Protein AF-A0A8J6AEI8-F1 (afdb_monomer_lite)

Foldseek 3Di:
DDPPPPPDDDPVVVCLVPPLFDADDPDQCVVCVVVVHRGHPDDDDDDDDPVCVVVVVVVRVVRCVPDNVCVVVVVPDDPPDDDDPVVVVVVVVVVVVVVVVVVVVVVVVVVVVVVVVVVVVVVD

pLDDT: mean 78.37, std 15.33, range [25.44, 93.62]

Organism: Galemys pyrenaicus (NCBI:txid202257)

Structure (mmCIF, N/CA/C/O backbone):
data_AF-A0A8J6AEI8-F1
#
_entry.id   AF-A0A8J6AEI8-F1
#
loop_
_atom_site.group_PDB
_atom_site.id
_atom_site.type_symbol
_atom_site.label_atom_id
_atom_site.label_alt_id
_atom_site.label_comp_id
_atom_site.label_asym_id
_atom_site.label_entity_id
_atom_site.label_seq_id
_atom_site.pdbx_PDB_ins_code
_atom_site.Cartn_x
_atom_site.Cartn_y
_atom_site.Cartn_z
_atom_site.occupancy
_atom_site.B_iso_or_equiv
_atom_site.auth_seq_id
_atom_site.auth_comp_id
_atom_site.auth_asym_id
_atom_site.auth_atom_id
_atom_site.pdbx_PDB_model_num
ATOM 1 N N . MET A 1 1 ? 24.994 18.659 16.417 1.00 35.66 1 MET A N 1
ATOM 2 C CA . MET A 1 1 ? 24.574 17.422 15.721 1.00 35.66 1 MET A CA 1
ATOM 3 C C . MET A 1 1 ? 23.056 17.332 15.793 1.00 35.66 1 MET A C 1
ATOM 5 O O . MET A 1 1 ? 22.510 16.745 16.715 1.00 35.66 1 MET A O 1
ATOM 9 N N . THR A 1 2 ? 22.370 18.035 14.897 1.00 27.30 2 THR A N 1
ATOM 10 C CA . THR A 1 2 ? 20.907 18.124 14.865 1.00 27.30 2 THR A CA 1
ATOM 11 C C . THR A 1 2 ? 20.372 17.054 13.921 1.00 27.30 2 THR A C 1
ATOM 13 O O . THR A 1 2 ? 20.502 17.160 12.706 1.00 27.30 2 THR A O 1
ATOM 16 N N . TRP A 1 3 ? 19.786 15.997 14.479 1.00 25.44 3 TRP A N 1
ATOM 17 C CA . TRP A 1 3 ? 19.044 15.011 13.701 1.00 25.44 3 TRP A CA 1
ATOM 18 C C . TRP A 1 3 ? 17.677 15.599 13.348 1.00 25.44 3 TRP A C 1
ATOM 20 O O . TRP A 1 3 ? 16.705 15.450 14.085 1.00 25.44 3 TRP A O 1
ATOM 30 N N . THR A 1 4 ? 17.588 16.299 12.221 1.00 40.91 4 THR A N 1
ATOM 31 C CA . THR A 1 4 ? 16.308 16.541 11.556 1.00 40.91 4 THR A CA 1
ATOM 32 C C . THR A 1 4 ? 15.874 15.241 10.891 1.00 40.91 4 THR A C 1
ATOM 34 O O . THR A 1 4 ? 16.208 14.964 9.744 1.00 40.91 4 THR A O 1
ATOM 37 N N . THR A 1 5 ? 15.135 14.408 11.622 1.00 46.50 5 THR A N 1
ATOM 38 C CA . THR A 1 5 ? 14.452 13.246 11.047 1.00 46.50 5 THR A CA 1
ATOM 39 C C . THR A 1 5 ? 13.367 13.759 10.094 1.00 46.50 5 THR A C 1
ATOM 41 O O . THR A 1 5 ? 12.404 14.375 10.563 1.00 46.50 5 THR A O 1
ATOM 44 N N . PRO A 1 6 ? 13.469 13.557 8.766 1.00 43.62 6 PRO A N 1
ATOM 45 C CA . PRO A 1 6 ? 12.412 13.975 7.863 1.00 43.62 6 PRO A CA 1
ATOM 46 C C . PRO A 1 6 ? 11.154 13.159 8.170 1.00 43.62 6 PRO A C 1
ATOM 48 O O . PRO A 1 6 ? 11.178 11.928 8.222 1.00 43.62 6 PRO A O 1
ATOM 51 N N . ALA A 1 7 ? 10.049 13.868 8.393 1.00 46.16 7 ALA A N 1
ATOM 52 C CA . ALA A 1 7 ? 8.714 13.332 8.618 1.00 46.16 7 ALA A CA 1
ATOM 53 C C . ALA A 1 7 ? 8.349 12.276 7.555 1.00 46.16 7 ALA A C 1
ATOM 55 O O . ALA A 1 7 ? 7.933 12.610 6.445 1.00 46.16 7 ALA A O 1
ATOM 56 N N . GLY A 1 8 ? 8.521 10.988 7.865 1.00 46.19 8 GLY A N 1
ATOM 57 C CA . GLY A 1 8 ? 8.538 9.979 6.802 1.00 46.19 8 GLY A CA 1
ATOM 58 C C . GLY A 1 8 ? 7.987 8.605 7.135 1.00 46.19 8 GLY A C 1
ATOM 59 O O . GLY A 1 8 ? 7.429 7.965 6.245 1.00 46.19 8 GLY A O 1
ATOM 60 N N . ARG A 1 9 ? 8.088 8.144 8.378 1.00 46.94 9 ARG A N 1
ATOM 61 C CA . ARG A 1 9 ? 7.681 6.789 8.748 1.00 46.94 9 ARG A CA 1
ATOM 62 C C . ARG A 1 9 ? 7.355 6.810 10.234 1.00 46.94 9 ARG A C 1
ATOM 64 O O . ARG A 1 9 ? 8.238 7.117 11.027 1.00 46.94 9 ARG A O 1
ATOM 71 N N . LEU A 1 10 ? 6.107 6.523 10.617 1.00 46.53 10 LEU A N 1
ATOM 72 C CA . LEU A 1 10 ? 5.893 6.034 11.979 1.00 46.53 10 LEU A CA 1
ATOM 73 C C . LEU A 1 10 ? 6.864 4.867 12.165 1.00 46.53 10 LEU A C 1
ATOM 75 O O . LEU A 1 10 ? 6.940 4.028 11.261 1.00 46.53 10 LEU A O 1
ATOM 79 N N . PRO A 1 11 ? 7.624 4.804 13.262 1.00 45.50 11 PRO A N 1
ATOM 80 C CA . PRO A 1 11 ? 8.439 3.639 13.531 1.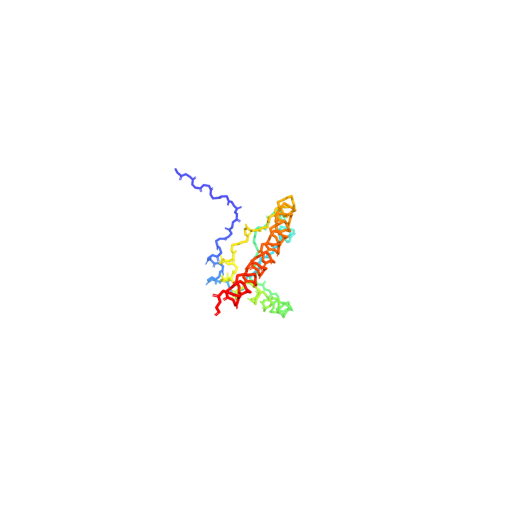00 45.50 11 PRO A CA 1
ATOM 81 C C . PRO A 1 11 ? 7.486 2.443 13.617 1.00 45.50 11 PRO A C 1
ATOM 83 O O . PRO A 1 11 ? 6.715 2.308 14.564 1.00 45.50 11 PRO A O 1
ATOM 86 N N . ALA A 1 12 ? 7.497 1.600 12.580 1.00 52.75 12 ALA A N 1
ATOM 87 C CA . ALA A 1 12 ? 6.630 0.427 12.464 1.00 52.75 12 ALA A CA 1
ATOM 88 C C . ALA A 1 12 ? 6.765 -0.510 13.681 1.00 52.75 12 ALA A C 1
ATOM 90 O O . ALA A 1 12 ? 5.858 -1.280 13.976 1.00 52.75 12 ALA A O 1
ATOM 91 N N . CYS A 1 13 ? 7.869 -0.383 14.429 1.00 42.28 13 CYS A N 1
ATOM 92 C CA . CYS A 1 13 ? 8.138 -1.121 15.653 1.00 42.28 13 CYS A CA 1
ATOM 93 C C . CYS A 1 13 ? 7.226 -0.761 16.838 1.00 42.28 13 CYS A C 1
ATOM 95 O O . CYS A 1 13 ? 7.053 -1.608 17.709 1.00 42.28 13 CYS A O 1
ATOM 97 N N . LEU A 1 14 ? 6.624 0.438 16.884 1.00 52.38 14 LEU A N 1
ATOM 98 C CA . LEU A 1 14 ? 5.714 0.811 17.977 1.00 52.38 14 LEU A CA 1
ATOM 99 C C . LEU A 1 14 ? 4.282 0.313 17.729 1.00 52.38 14 LEU A C 1
ATOM 101 O O . LEU A 1 14 ? 3.589 -0.060 18.668 1.00 52.38 14 LEU A O 1
ATOM 105 N N . VAL A 1 15 ? 3.854 0.266 16.464 1.00 57.88 15 VAL A N 1
ATOM 106 C CA . VAL A 1 15 ? 2.473 -0.083 16.092 1.00 57.88 15 VAL A CA 1
ATOM 107 C C . VAL A 1 15 ? 2.230 -1.589 16.188 1.00 57.88 15 VAL A C 1
ATOM 109 O O . VAL A 1 15 ? 1.215 -1.989 16.732 1.00 57.88 15 VAL A O 1
ATOM 112 N N . TRP A 1 16 ? 3.179 -2.431 15.771 1.00 54.75 16 TRP A N 1
ATOM 113 C CA . TRP A 1 16 ? 3.026 -3.890 15.881 1.00 54.75 16 TRP A CA 1
ATOM 114 C C . TRP A 1 16 ? 2.959 -4.394 17.331 1.00 54.75 16 TRP A C 1
ATOM 116 O O . TRP A 1 16 ? 2.318 -5.397 17.618 1.00 54.75 16 TRP A O 1
ATOM 126 N N . LYS A 1 17 ? 3.634 -3.704 18.259 1.00 58.94 17 LYS A N 1
ATOM 127 C CA . LYS A 1 17 ? 3.768 -4.171 19.644 1.00 58.94 17 LYS A CA 1
ATOM 128 C C . LYS A 1 17 ? 2.675 -3.649 20.584 1.00 58.94 17 LYS A C 1
ATOM 130 O O . LYS A 1 17 ? 2.527 -4.197 21.668 1.00 58.94 17 LYS A O 1
ATOM 135 N N . MET A 1 18 ? 1.950 -2.601 20.180 1.00 56.69 18 MET A N 1
ATOM 136 C CA . MET A 1 18 ? 0.937 -1.921 21.004 1.00 56.69 18 MET A CA 1
ATOM 137 C C . MET A 1 18 ? -0.448 -1.831 20.350 1.00 56.69 18 MET A C 1
ATOM 139 O O . MET A 1 18 ? -1.419 -1.577 21.056 1.00 56.69 18 MET A O 1
ATOM 143 N N . ALA A 1 19 ? -0.565 -1.994 19.027 1.00 58.38 19 ALA A N 1
ATOM 144 C CA . ALA A 1 19 ? -1.842 -1.920 18.325 1.00 58.38 19 ALA A CA 1
ATOM 145 C C . ALA A 1 19 ? -2.256 -3.308 17.838 1.00 58.38 19 ALA A C 1
ATOM 147 O O . ALA A 1 19 ? -1.493 -3.978 17.147 1.00 58.38 19 ALA A O 1
ATOM 148 N N . ASP A 1 20 ? -3.484 -3.700 18.172 1.00 63.22 20 ASP A N 1
ATOM 149 C CA . ASP A 1 20 ? -4.037 -5.010 17.824 1.00 63.22 20 ASP A CA 1
ATOM 150 C C . ASP A 1 20 ? -4.063 -5.201 16.296 1.00 63.22 20 ASP A C 1
ATOM 152 O O . ASP A 1 20 ? -3.694 -6.254 15.778 1.00 63.22 20 ASP A O 1
ATOM 156 N N . ARG A 1 21 ? -4.422 -4.142 15.543 1.00 79.69 21 ARG A N 1
ATOM 157 C CA . ARG A 1 21 ? -4.499 -4.168 14.072 1.00 79.69 21 ARG A CA 1
ATOM 158 C C . ARG A 1 21 ? -4.101 -2.842 13.424 1.00 79.69 21 ARG A C 1
ATOM 160 O O . ARG A 1 21 ? -4.521 -1.773 13.865 1.00 79.69 21 ARG A O 1
ATOM 167 N N . TYR A 1 22 ? -3.323 -2.909 12.342 1.00 81.19 22 TYR A N 1
ATOM 168 C CA . TYR A 1 22 ? -2.886 -1.746 11.563 1.00 81.19 22 TYR A CA 1
ATOM 169 C C . TYR A 1 22 ? -2.991 -2.028 10.062 1.00 81.19 22 TYR A C 1
ATOM 171 O O . TYR A 1 22 ? -2.673 -3.128 9.62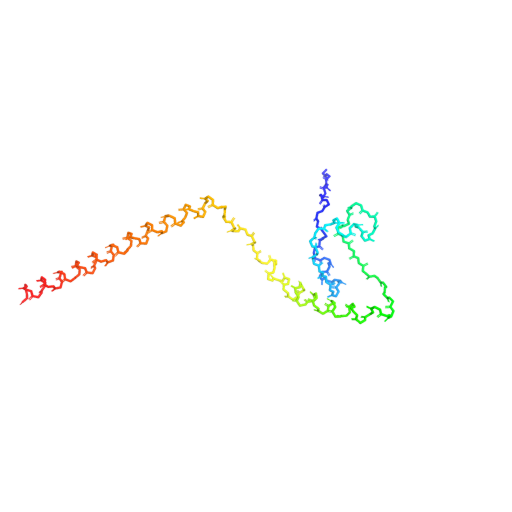3 1.00 81.19 22 TYR A O 1
ATOM 179 N N . SER A 1 23 ? -3.398 -1.029 9.273 1.00 82.12 23 SER A N 1
ATOM 180 C CA . SER A 1 23 ? -3.439 -1.118 7.809 1.00 82.12 23 SER A CA 1
ATOM 181 C C . SER A 1 23 ? -2.648 0.007 7.152 1.00 82.12 23 SER A C 1
ATOM 183 O O . SER A 1 23 ? -2.591 1.142 7.636 1.00 82.12 23 SER A O 1
ATOM 185 N N . MET A 1 24 ? -2.019 -0.301 6.018 1.00 82.56 24 MET A N 1
ATOM 186 C CA . MET A 1 24 ? -1.274 0.680 5.229 1.00 82.56 24 MET A CA 1
ATOM 187 C C . MET A 1 24 ? -2.121 1.210 4.070 1.00 82.56 24 MET A C 1
ATOM 189 O O . MET A 1 24 ? -2.270 0.569 3.030 1.00 82.56 24 MET A O 1
ATOM 193 N N . ILE A 1 25 ? -2.628 2.435 4.213 1.00 85.25 25 ILE A N 1
ATOM 194 C CA . ILE A 1 25 ? -3.448 3.085 3.183 1.00 85.25 25 ILE A CA 1
ATOM 195 C C . ILE A 1 25 ? -2.570 3.909 2.233 1.00 85.25 25 ILE A C 1
ATOM 197 O O . ILE A 1 25 ? -1.710 4.693 2.644 1.00 85.25 25 ILE A O 1
ATOM 201 N N . LYS A 1 26 ? -2.810 3.771 0.924 1.00 84.38 26 LYS A N 1
ATOM 202 C CA . LYS A 1 26 ? -2.106 4.552 -0.100 1.00 84.38 26 LYS A CA 1
ATOM 203 C C . LYS A 1 26 ? -2.612 5.998 -0.140 1.00 84.38 26 LYS A C 1
ATOM 205 O O . LYS A 1 26 ? -3.751 6.260 -0.522 1.00 84.38 26 LYS A O 1
ATOM 210 N N . GLY A 1 27 ? -1.706 6.933 0.149 1.00 86.44 27 GLY A N 1
ATOM 211 C CA . GLY A 1 27 ? -1.901 8.371 -0.044 1.00 86.44 27 GLY A CA 1
ATOM 212 C C . GLY A 1 27 ? -2.286 9.125 1.232 1.00 86.44 27 GLY A C 1
ATOM 213 O O . GLY A 1 27 ? -3.438 9.114 1.656 1.00 86.44 27 GLY A O 1
ATOM 214 N N . LYS A 1 28 ? -1.331 9.890 1.777 1.00 88.06 28 LYS A N 1
ATOM 215 C CA . LYS A 1 28 ? -1.496 10.721 2.991 1.00 88.06 28 LYS A CA 1
ATOM 216 C C . LYS A 1 28 ? -2.533 11.847 2.839 1.00 88.06 28 LYS A C 1
ATOM 218 O O . LYS A 1 28 ? -3.065 12.349 3.826 1.00 88.06 28 LYS A O 1
ATOM 223 N N . VAL A 1 29 ? -2.829 12.244 1.601 1.00 90.44 29 VAL A N 1
ATOM 224 C CA . VAL A 1 29 ? -3.820 13.288 1.285 1.00 90.44 29 VAL A CA 1
ATOM 225 C C . VAL A 1 29 ? -5.247 12.784 1.522 1.00 90.44 29 VAL A C 1
ATOM 227 O O . VAL A 1 29 ? -6.088 13.531 2.014 1.00 90.44 29 VAL A O 1
ATOM 230 N N . LYS A 1 30 ? -5.518 11.497 1.250 1.00 89.31 30 LYS A N 1
ATOM 231 C CA . LYS A 1 30 ? -6.843 10.896 1.481 1.00 89.31 30 LYS A CA 1
ATOM 232 C C . LYS A 1 30 ? -7.196 10.885 2.970 1.00 89.31 30 LYS A C 1
ATOM 234 O O . LYS A 1 30 ? -8.300 11.263 3.337 1.00 89.31 30 LYS A O 1
ATOM 239 N N . LEU A 1 31 ? -6.224 10.552 3.819 1.00 90.00 31 LEU A N 1
ATOM 240 C CA . LEU A 1 31 ? -6.361 10.650 5.277 1.00 90.00 31 LEU A CA 1
ATOM 241 C C . LEU A 1 31 ? -6.485 12.105 5.745 1.00 90.00 31 LEU A C 1
ATOM 243 O O . LEU A 1 31 ? -7.240 12.402 6.665 1.00 90.00 31 LEU A O 1
ATOM 247 N N . GLY A 1 32 ? -5.777 13.027 5.088 1.00 92.12 32 GLY A N 1
ATOM 248 C CA . GLY A 1 32 ? -5.906 14.462 5.339 1.00 92.12 32 GLY A CA 1
ATOM 249 C C . GLY A 1 32 ? -7.335 14.970 5.141 1.00 92.12 32 GLY A C 1
ATOM 250 O O . GLY A 1 32 ? -7.832 15.721 5.979 1.00 92.12 32 GLY A O 1
ATOM 251 N N . ARG A 1 33 ? -8.031 14.500 4.096 1.00 91.81 33 ARG A N 1
ATOM 252 C CA . ARG A 1 33 ? -9.419 14.894 3.811 1.00 91.81 33 ARG A CA 1
ATOM 253 C C . ARG A 1 33 ? -10.383 14.554 4.951 1.00 91.81 33 ARG A C 1
ATOM 255 O O . ARG A 1 33 ? -11.277 15.351 5.203 1.00 91.81 33 ARG A O 1
ATOM 262 N N . LEU A 1 34 ? -10.172 13.431 5.640 1.00 90.62 34 LEU A N 1
ATOM 263 C CA . LEU A 1 34 ? -10.992 12.992 6.776 1.00 90.62 34 LEU A CA 1
ATOM 264 C C . LEU A 1 34 ? -10.797 13.871 8.022 1.00 90.62 34 LEU A C 1
ATOM 266 O O . LEU A 1 34 ? -11.736 14.104 8.767 1.00 90.62 34 LEU A O 1
ATOM 270 N N . VAL A 1 35 ? -9.585 14.394 8.229 1.00 91.62 35 VAL A N 1
ATOM 271 C CA . VAL A 1 35 ? -9.224 15.226 9.397 1.00 91.62 35 VAL A CA 1
ATOM 272 C C . VAL A 1 35 ? -9.261 16.728 9.058 1.00 91.62 35 VAL A C 1
ATOM 274 O O . VAL A 1 35 ? -8.825 17.562 9.845 1.00 91.62 35 VAL A O 1
ATOM 277 N N . HIS A 1 36 ? -9.734 17.097 7.862 1.00 92.62 36 HIS A N 1
ATOM 278 C CA . HIS A 1 36 ? -9.711 18.470 7.336 1.00 92.62 36 HIS A CA 1
ATOM 279 C C . HIS A 1 36 ? -8.313 19.121 7.341 1.00 92.62 36 HIS A C 1
ATOM 281 O O . HIS A 1 36 ? -8.156 20.325 7.540 1.00 92.62 36 HIS A O 1
ATOM 287 N N . ARG A 1 37 ? -7.268 18.325 7.089 1.00 93.06 37 ARG A N 1
ATOM 288 C CA . ARG A 1 37 ? -5.874 18.779 6.967 1.00 93.06 37 ARG A CA 1
ATOM 289 C C . ARG A 1 37 ? -5.341 18.498 5.567 1.00 93.06 37 ARG A C 1
ATOM 291 O O . ARG A 1 37 ? -5.758 17.548 4.916 1.00 93.06 37 ARG A O 1
ATOM 298 N N . LYS A 1 38 ? -4.359 19.286 5.109 1.00 89.38 38 LYS A N 1
ATOM 299 C CA . LYS A 1 38 ? -3.729 19.070 3.790 1.00 89.38 38 LYS A CA 1
ATOM 300 C C . LYS A 1 38 ? -3.123 17.667 3.676 1.00 89.38 38 LYS A C 1
ATOM 302 O O . LYS A 1 38 ? -3.365 16.979 2.695 1.00 89.38 38 LYS A O 1
ATOM 307 N N . ASN A 1 39 ? -2.400 17.232 4.709 1.00 88.62 39 ASN A N 1
ATOM 308 C CA . ASN A 1 39 ? -1.778 15.912 4.787 1.00 88.62 39 ASN A CA 1
ATOM 309 C C . ASN A 1 39 ? -1.963 15.339 6.196 1.00 88.62 39 ASN A C 1
ATOM 311 O O . ASN A 1 39 ? -1.724 16.047 7.174 1.00 88.62 39 ASN A O 1
ATOM 315 N N . CYS A 1 40 ? -2.314 14.056 6.306 1.00 87.94 40 CYS A N 1
ATOM 316 C CA . CYS A 1 40 ? -2.282 13.326 7.572 1.00 87.94 40 CYS A CA 1
ATOM 317 C C . CYS A 1 40 ? -1.523 12.003 7.374 1.00 87.94 40 CYS A C 1
ATOM 319 O O . CYS A 1 40 ? -1.904 11.213 6.509 1.00 87.94 40 CYS A O 1
ATOM 321 N N . PRO A 1 41 ? -0.405 11.768 8.091 1.00 83.56 41 PRO A N 1
ATOM 322 C CA . PRO A 1 41 ? 0.372 10.548 7.923 1.00 83.56 41 PRO A CA 1
ATOM 323 C C . PRO A 1 41 ? -0.311 9.328 8.547 1.00 83.56 41 PRO A C 1
ATOM 325 O O . PRO A 1 41 ? -0.150 8.250 7.986 1.00 83.56 41 PRO A O 1
ATOM 328 N N . THR A 1 42 ? -1.064 9.497 9.642 1.00 85.38 42 THR A N 1
ATOM 329 C CA . THR A 1 42 ? -1.714 8.415 10.400 1.00 85.38 42 THR A CA 1
ATOM 330 C C . THR A 1 42 ? -2.953 8.871 11.148 1.00 85.38 42 THR A C 1
ATOM 332 O O . THR A 1 42 ? -2.992 9.984 11.665 1.00 85.38 42 THR A O 1
ATOM 335 N N . VAL A 1 43 ? -3.928 7.970 11.250 1.00 85.56 43 VAL A N 1
ATOM 336 C CA . VAL A 1 43 ? -5.189 8.150 11.974 1.00 85.56 43 VAL A CA 1
ATOM 337 C C . VAL A 1 43 ? -5.380 6.943 12.888 1.00 85.56 43 VAL A C 1
ATOM 339 O O . VAL A 1 43 ? -5.051 5.827 12.492 1.00 85.56 43 VAL A O 1
ATOM 342 N N . ALA A 1 44 ? -5.885 7.172 14.098 1.00 86.25 44 ALA A N 1
ATOM 343 C CA . ALA A 1 44 ? -6.206 6.127 15.060 1.00 86.25 44 ALA A CA 1
ATOM 344 C C . ALA A 1 44 ? -7.643 6.319 15.552 1.00 86.25 44 ALA A C 1
ATOM 346 O O . ALA A 1 44 ? -8.044 7.442 15.861 1.00 86.25 44 ALA A O 1
ATOM 347 N N . PHE A 1 45 ? -8.398 5.225 15.620 1.00 85.06 45 PHE A N 1
ATOM 348 C CA . PHE A 1 45 ? -9.727 5.205 16.221 1.00 85.06 45 PHE A CA 1
ATOM 349 C C . PHE A 1 45 ? -9.583 4.926 17.718 1.00 85.06 45 PHE A C 1
ATOM 351 O O . PHE A 1 45 ? -9.002 3.915 18.100 1.00 85.06 45 PHE A O 1
ATOM 358 N N . THR A 1 46 ? -10.075 5.829 18.565 1.00 86.12 46 THR A N 1
ATOM 359 C CA . THR A 1 46 ? -10.017 5.691 20.033 1.00 86.12 46 THR A CA 1
ATOM 360 C C . THR A 1 46 ? -11.354 5.262 20.629 1.00 86.12 46 THR A C 1
ATOM 362 O O . THR A 1 46 ? -11.382 4.474 21.569 1.00 86.12 46 THR A O 1
ATOM 365 N N . GLN A 1 47 ? -12.464 5.768 20.090 1.00 85.81 47 GLN A N 1
ATOM 366 C CA . GLN A 1 47 ? -13.826 5.446 20.508 1.00 85.81 47 GLN A CA 1
ATOM 367 C C . GLN A 1 47 ? -14.715 5.325 19.273 1.00 85.81 47 GLN A C 1
ATOM 369 O O . GLN A 1 47 ? -14.592 6.124 18.344 1.00 85.81 47 GLN A O 1
ATOM 374 N N . VAL A 1 48 ? -15.594 4.322 19.270 1.00 87.62 48 VAL A N 1
ATOM 375 C CA . VAL A 1 48 ? -16.534 4.044 18.177 1.00 87.62 48 VAL A CA 1
ATOM 376 C C . VAL A 1 48 ? -17.928 3.842 18.760 1.00 87.62 48 VAL A C 1
ATOM 378 O O . VAL A 1 48 ? -18.087 3.192 19.802 1.00 87.62 48 VAL A O 1
ATOM 381 N N . ASN A 1 49 ? -18.928 4.416 18.092 1.00 91.19 49 ASN A N 1
ATOM 382 C CA . ASN A 1 49 ? -20.330 4.274 18.465 1.00 91.19 49 ASN A CA 1
ATOM 383 C C . ASN A 1 49 ? -20.758 2.812 18.362 1.00 91.19 49 ASN A C 1
ATOM 385 O O . ASN A 1 49 ? -20.289 2.083 17.497 1.00 91.19 49 ASN A O 1
ATOM 389 N N . SER A 1 50 ? -21.684 2.378 19.218 1.00 88.81 50 SER A N 1
ATOM 390 C CA . SER A 1 50 ? -22.116 0.974 19.265 1.00 88.81 50 SER A CA 1
ATOM 391 C C . SER A 1 50 ? -22.720 0.452 17.958 1.00 88.81 50 SER A C 1
ATOM 393 O O . SER A 1 50 ? -22.676 -0.751 17.733 1.00 88.81 50 SER A O 1
ATOM 395 N N . GLN A 1 51 ? -23.245 1.336 17.107 1.00 93.06 51 GLN A N 1
ATOM 396 C CA . GLN A 1 51 ? -23.826 0.986 15.808 1.00 93.06 51 GLN A CA 1
ATOM 397 C C . GLN A 1 51 ? -22.759 0.532 14.799 1.00 93.06 51 GLN A C 1
ATOM 399 O O . GLN A 1 51 ? -22.972 -0.448 14.099 1.00 93.06 51 GLN A O 1
ATOM 404 N N . ASP A 1 52 ? -21.584 1.167 14.800 1.00 91.44 52 ASP A N 1
ATOM 405 C CA . ASP A 1 52 ? -20.515 0.928 13.816 1.00 91.44 52 ASP A CA 1
ATOM 406 C C . ASP A 1 52 ? -19.490 -0.126 14.283 1.00 91.44 52 ASP A C 1
ATOM 408 O O . ASP A 1 52 ? -18.488 -0.394 13.617 1.00 91.44 52 ASP A O 1
ATOM 412 N N . LYS A 1 53 ? -19.697 -0.720 15.468 1.00 88.50 53 LYS A N 1
ATOM 413 C CA . LYS A 1 53 ? -18.762 -1.706 16.040 1.00 88.50 53 LYS A CA 1
ATOM 414 C C . LYS A 1 53 ? -18.701 -3.000 15.232 1.00 88.50 53 LYS A C 1
ATOM 416 O O . LYS A 1 53 ? -17.637 -3.612 15.204 1.00 88.50 53 LYS A O 1
ATOM 421 N N . GLY A 1 54 ? -19.810 -3.402 14.606 1.00 90.50 54 GLY A N 1
ATOM 422 C CA . GLY A 1 54 ? -19.864 -4.588 13.744 1.00 90.50 54 GLY A CA 1
ATOM 423 C C . GLY A 1 54 ? -18.999 -4.408 12.499 1.00 90.50 54 GLY A C 1
ATOM 424 O O . GLY A 1 54 ? -18.042 -5.149 12.304 1.00 90.50 54 GLY A O 1
ATOM 425 N N . ASP A 1 55 ? -19.244 -3.336 11.745 1.00 89.75 55 ASP A N 1
ATOM 426 C CA . ASP A 1 55 ? -18.491 -3.024 10.523 1.00 89.75 55 ASP A CA 1
ATOM 427 C C . ASP A 1 55 ? -16.989 -2.848 10.794 1.00 89.75 55 ASP A C 1
ATOM 429 O O . ASP A 1 55 ? -16.134 -3.253 10.000 1.00 89.75 55 ASP A O 1
ATOM 433 N N . LEU A 1 56 ? -16.640 -2.258 11.944 1.00 89.19 56 LEU A N 1
ATOM 434 C CA . LEU A 1 56 ? -15.247 -2.122 12.351 1.00 89.19 56 LEU A CA 1
ATOM 435 C C . LEU A 1 56 ? -14.596 -3.473 12.669 1.00 89.19 56 LEU A C 1
ATOM 437 O O . LEU A 1 56 ? -13.406 -3.631 12.398 1.00 89.19 56 LEU A O 1
ATOM 441 N N . ALA A 1 57 ? -15.333 -4.427 13.242 1.00 88.56 57 ALA A N 1
ATOM 442 C CA . ALA A 1 57 ? -14.813 -5.754 13.559 1.00 88.56 57 ALA A CA 1
ATOM 443 C C . ALA A 1 57 ? -14.487 -6.549 12.284 1.00 88.56 57 ALA A C 1
ATOM 445 O O . ALA A 1 57 ? -13.399 -7.123 12.193 1.00 88.56 57 ALA A O 1
ATOM 446 N N . ASP A 1 58 ? -15.349 -6.481 11.270 1.00 90.56 58 ASP A N 1
ATOM 447 C CA . ASP A 1 58 ? -15.133 -7.137 9.973 1.00 90.56 58 ASP A CA 1
ATOM 448 C C . ASP A 1 58 ? -13.923 -6.539 9.232 1.00 90.56 58 ASP A C 1
ATOM 450 O O . ASP A 1 58 ? -13.057 -7.242 8.688 1.00 90.56 58 ASP A O 1
ATOM 454 N N . LEU A 1 59 ? -13.808 -5.206 9.259 1.00 88.81 59 LEU A N 1
ATOM 455 C CA . LEU A 1 59 ? -12.646 -4.496 8.724 1.00 88.81 59 LEU A CA 1
ATOM 456 C C . LEU A 1 59 ? -11.370 -4.851 9.490 1.00 88.81 59 LEU A C 1
ATOM 458 O O . LEU A 1 59 ? -10.317 -5.052 8.883 1.00 88.81 59 LEU A O 1
ATOM 462 N N . ALA A 1 60 ? -11.450 -4.942 10.815 1.00 86.44 60 ALA A N 1
ATOM 463 C CA . ALA A 1 60 ? -10.339 -5.333 11.663 1.00 86.44 60 ALA A CA 1
ATOM 464 C C . ALA A 1 60 ? -9.862 -6.754 11.303 1.00 86.44 60 ALA A C 1
ATOM 466 O O . ALA A 1 60 ? -8.668 -6.959 11.073 1.00 86.44 60 ALA A O 1
ATOM 467 N N . GLU A 1 61 ? -10.761 -7.725 11.164 1.00 87.50 61 GLU A N 1
ATOM 468 C CA . GLU A 1 61 ? -10.405 -9.087 10.756 1.00 87.50 61 GLU A CA 1
ATOM 469 C C . GLU A 1 61 ? -9.660 -9.120 9.415 1.00 87.50 61 GLU A C 1
ATOM 471 O O . GLU A 1 61 ? -8.550 -9.658 9.321 1.00 87.50 61 GLU A O 1
ATOM 476 N N . THR A 1 62 ? -10.210 -8.431 8.415 1.00 87.62 62 THR A N 1
ATOM 477 C CA . THR A 1 62 ? -9.617 -8.322 7.074 1.00 87.62 62 THR A CA 1
ATOM 478 C C . THR A 1 62 ? -8.219 -7.690 7.108 1.00 87.62 62 THR A C 1
ATOM 480 O O . THR A 1 62 ? -7.304 -8.116 6.402 1.00 87.62 62 THR A O 1
ATOM 483 N N . VAL A 1 63 ? -8.018 -6.673 7.946 1.00 87.06 63 VAL A N 1
ATOM 484 C CA . VAL A 1 63 ? -6.725 -5.988 8.089 1.00 87.06 63 VAL A CA 1
ATOM 485 C C . VAL A 1 63 ? -5.688 -6.859 8.800 1.00 87.06 63 VAL A C 1
ATOM 487 O O . VAL A 1 63 ? -4.519 -6.867 8.407 1.00 87.06 63 VAL A O 1
ATOM 490 N N . GLY A 1 64 ? -6.102 -7.607 9.827 1.00 82.25 64 GLY A N 1
ATOM 491 C CA . GLY A 1 64 ? -5.203 -8.490 10.576 1.00 82.25 64 GLY A CA 1
ATOM 492 C C . GLY A 1 64 ? -4.532 -9.529 9.677 1.00 82.25 64 GLY A C 1
ATOM 493 O O . GLY A 1 64 ? -3.306 -9.651 9.691 1.00 82.25 64 GLY A O 1
ATOM 494 N N . THR A 1 65 ? -5.320 -10.182 8.823 1.00 83.81 65 THR A N 1
ATOM 495 C CA . THR A 1 65 ? -4.822 -11.217 7.903 1.00 83.81 65 THR A CA 1
ATOM 496 C C . THR A 1 65 ? -3.895 -10.660 6.817 1.00 83.81 65 THR A C 1
ATOM 498 O O . THR A 1 65 ? -2.916 -11.302 6.432 1.00 83.81 65 THR A O 1
ATOM 501 N N . ASN A 1 66 ? -4.161 -9.450 6.315 1.00 81.69 66 ASN A N 1
ATOM 502 C CA . ASN A 1 66 ? -3.394 -8.881 5.208 1.00 81.69 66 ASN A CA 1
ATOM 503 C C . ASN A 1 66 ? -2.053 -8.254 5.636 1.00 81.69 66 ASN A C 1
ATOM 505 O O . ASN A 1 66 ? -1.055 -8.407 4.925 1.00 81.69 66 ASN A O 1
ATOM 509 N N . ASP A 1 67 ? -2.022 -7.537 6.765 1.00 76.38 67 ASP A N 1
ATOM 510 C CA . ASP A 1 67 ? -0.879 -6.697 7.152 1.00 76.38 67 ASP A CA 1
ATOM 511 C C . ASP A 1 67 ? -0.151 -7.177 8.422 1.00 76.38 67 ASP A C 1
ATOM 513 O O . ASP A 1 67 ? 1.074 -7.023 8.508 1.00 76.38 67 ASP A O 1
ATOM 517 N N . ASN A 1 68 ? -0.848 -7.768 9.401 1.00 75.75 68 ASN A N 1
ATOM 518 C CA . ASN A 1 68 ? -0.221 -8.198 10.656 1.00 75.75 68 ASN A CA 1
ATOM 519 C C . ASN A 1 68 ? 0.471 -9.560 10.502 1.00 75.75 68 ASN A C 1
ATOM 521 O O . ASN A 1 68 ? 1.685 -9.663 10.684 1.00 75.75 68 ASN A O 1
ATOM 525 N N . ASP A 1 69 ? -0.268 -10.574 10.048 1.00 79.44 69 ASP A N 1
ATOM 526 C CA . ASP A 1 69 ? 0.258 -11.938 9.874 1.00 79.44 69 ASP A CA 1
ATOM 527 C C . ASP A 1 69 ? 1.360 -11.986 8.807 1.00 79.44 69 ASP A C 1
ATOM 529 O O . ASP A 1 69 ? 2.363 -12.698 8.909 1.00 79.44 69 ASP A O 1
ATOM 533 N N . ARG A 1 70 ? 1.217 -11.139 7.784 1.00 80.19 70 ARG A N 1
ATOM 534 C CA . ARG A 1 70 ? 2.154 -11.026 6.668 1.00 80.19 70 ARG A CA 1
ATOM 535 C C . ARG A 1 70 ? 3.350 -10.111 6.952 1.00 80.19 70 ARG A C 1
ATOM 537 O O . ARG A 1 70 ? 4.236 -9.976 6.102 1.00 80.19 70 ARG A O 1
ATOM 544 N N . HIS A 1 71 ? 3.418 -9.478 8.123 1.00 75.00 71 HIS A N 1
ATOM 545 C CA . HIS A 1 71 ? 4.417 -8.450 8.424 1.00 75.00 71 HIS A CA 1
ATOM 546 C C . HIS A 1 71 ? 5.857 -8.936 8.188 1.00 75.00 71 HIS A C 1
ATOM 548 O O . HIS A 1 71 ? 6.652 -8.267 7.521 1.00 75.00 71 HIS A O 1
ATOM 554 N N . TYR A 1 72 ? 6.183 -10.142 8.664 1.00 76.94 72 TYR A N 1
ATOM 555 C CA . TYR A 1 72 ? 7.514 -10.730 8.496 1.00 76.94 72 TYR A CA 1
ATOM 556 C C . TYR A 1 72 ? 7.881 -10.965 7.026 1.00 76.94 72 TYR A C 1
ATOM 558 O O . TYR A 1 72 ? 9.035 -10.762 6.641 1.00 76.94 72 TYR A O 1
ATOM 566 N N . GLU A 1 73 ? 6.917 -11.357 6.191 1.00 80.94 73 GLU A N 1
ATOM 567 C CA . GLU A 1 73 ? 7.142 -11.555 4.759 1.00 80.94 73 GLU A CA 1
ATOM 568 C C . GLU A 1 73 ? 7.382 -10.214 4.049 1.00 80.94 73 GLU A C 1
ATOM 570 O O . GLU A 1 73 ? 8.287 -10.092 3.223 1.00 80.94 73 GLU A O 1
ATOM 575 N N . ILE A 1 74 ? 6.606 -9.185 4.398 1.00 77.25 74 ILE A N 1
ATOM 576 C CA . ILE A 1 74 ? 6.723 -7.843 3.814 1.00 77.25 74 ILE A CA 1
ATOM 577 C C . ILE A 1 74 ? 8.082 -7.220 4.150 1.00 77.25 74 ILE A C 1
ATOM 579 O O . ILE A 1 74 ? 8.722 -6.657 3.263 1.00 77.25 74 ILE A O 1
ATOM 583 N N . CYS A 1 75 ? 8.541 -7.353 5.397 1.00 74.25 75 CYS A N 1
ATOM 584 C CA . CYS A 1 75 ? 9.823 -6.809 5.846 1.00 74.25 75 CYS A CA 1
ATOM 585 C C . CYS A 1 75 ? 11.030 -7.515 5.214 1.00 74.25 75 CYS A C 1
ATOM 587 O O . CYS A 1 75 ? 12.017 -6.854 4.899 1.00 74.25 75 CYS A O 1
ATOM 589 N N . ARG A 1 76 ? 10.964 -8.834 4.984 1.00 80.94 76 ARG A N 1
ATOM 590 C CA . ARG A 1 76 ? 12.052 -9.564 4.305 1.00 80.94 76 ARG A CA 1
ATOM 591 C C . ARG A 1 76 ? 12.058 -9.379 2.790 1.00 80.94 76 ARG A C 1
ATOM 593 O O . ARG A 1 76 ? 13.086 -9.587 2.149 1.00 80.94 76 ARG A O 1
ATOM 600 N N . ARG A 1 77 ? 10.924 -9.019 2.188 1.00 81.31 77 ARG A N 1
ATOM 601 C CA . ARG A 1 77 ? 10.808 -8.879 0.736 1.00 81.31 77 ARG A CA 1
ATOM 602 C C . ARG A 1 77 ? 11.443 -7.570 0.258 1.00 81.31 77 ARG A C 1
ATOM 604 O O . ARG A 1 77 ? 10.802 -6.520 0.238 1.00 81.31 77 ARG A O 1
ATOM 611 N N . CYS A 1 78 ? 12.669 -7.646 -0.247 1.00 69.69 78 CYS A N 1
ATOM 612 C CA . CYS A 1 78 ? 13.290 -6.551 -0.992 1.00 69.69 78 CYS A CA 1
ATOM 613 C C . CYS A 1 78 ? 12.566 -6.337 -2.336 1.00 69.69 78 CYS A C 1
ATOM 615 O O . CYS A 1 78 ? 12.773 -7.075 -3.296 1.00 69.69 78 CYS A O 1
ATOM 617 N N . ARG A 1 79 ? 11.700 -5.319 -2.428 1.00 65.12 79 ARG A N 1
ATOM 618 C CA . ARG A 1 79 ? 10.946 -4.967 -3.652 1.00 65.12 79 ARG A CA 1
ATOM 619 C C . ARG A 1 79 ? 11.785 -4.148 -4.651 1.00 65.12 79 ARG A C 1
ATOM 621 O O . ARG A 1 79 ? 11.387 -3.053 -5.034 1.00 65.12 79 ARG A O 1
ATOM 628 N N . GLY A 1 80 ? 12.958 -4.655 -5.032 1.00 72.62 80 GLY A N 1
ATOM 629 C CA . GLY A 1 80 ? 13.998 -3.883 -5.727 1.00 72.62 80 GLY A CA 1
ATOM 630 C C . GLY A 1 80 ? 14.377 -4.323 -7.146 1.00 72.62 80 GLY A C 1
ATOM 631 O O . GLY A 1 80 ? 15.486 -4.015 -7.561 1.00 72.62 80 GLY A O 1
ATOM 632 N N . SER A 1 81 ? 13.537 -5.048 -7.890 1.00 70.31 81 SER A N 1
ATOM 633 C CA . SER A 1 81 ? 13.988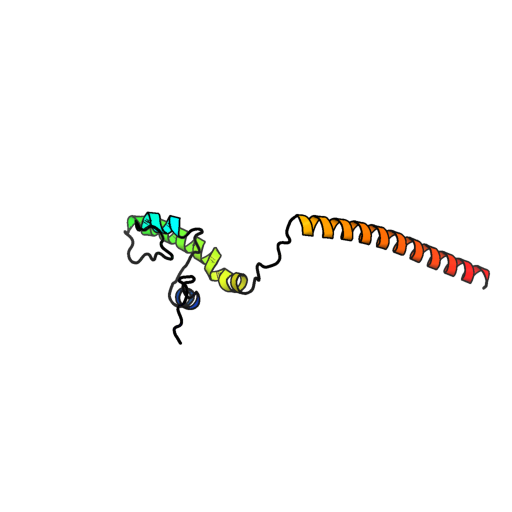 -5.727 -9.124 1.00 70.31 81 SER A CA 1
ATOM 634 C C . SER A 1 81 ? 13.109 -5.543 -10.366 1.00 70.31 81 SER A C 1
ATOM 636 O O . SER A 1 81 ? 13.138 -6.378 -11.268 1.00 70.31 81 SER A O 1
ATOM 638 N N . VAL A 1 82 ? 12.340 -4.456 -10.473 1.00 81.00 82 VAL A N 1
ATOM 639 C CA . VAL A 1 82 ? 11.611 -4.183 -11.724 1.00 81.00 82 VAL A CA 1
ATOM 640 C C . VAL A 1 82 ? 12.519 -3.410 -12.677 1.00 81.00 82 VAL A C 1
ATOM 642 O O . VAL A 1 82 ? 12.747 -2.213 -12.508 1.00 81.00 82 VAL A O 1
ATOM 645 N N . LEU A 1 83 ? 13.062 -4.116 -13.670 1.00 86.88 83 LEU A N 1
ATOM 646 C CA . LEU A 1 83 ? 13.856 -3.518 -14.742 1.00 86.88 83 LEU A CA 1
ATOM 647 C C . LEU A 1 83 ? 12.984 -2.597 -15.609 1.00 86.88 83 LEU A C 1
ATOM 649 O O . LEU A 1 83 ? 11.822 -2.887 -15.885 1.00 86.88 83 LEU A O 1
ATOM 653 N N . GLY A 1 84 ? 13.561 -1.489 -16.079 1.00 91.75 84 GLY A N 1
ATOM 654 C CA . GLY A 1 84 ? 12.879 -0.595 -17.015 1.00 91.75 84 GLY A CA 1
ATOM 655 C C . GLY A 1 84 ? 12.635 -1.258 -18.381 1.00 91.75 84 GLY A C 1
ATOM 656 O O . GLY A 1 84 ? 13.406 -2.134 -18.785 1.00 91.75 84 GLY A O 1
ATOM 657 N N . PRO A 1 85 ? 11.636 -0.801 -19.157 1.00 91.19 85 PRO A N 1
ATOM 658 C CA . PRO A 1 85 ? 11.207 -1.467 -20.393 1.00 91.19 85 PRO A CA 1
ATOM 659 C C . PRO A 1 85 ? 12.327 -1.582 -21.441 1.00 91.19 85 PRO A C 1
ATOM 661 O O . PRO A 1 85 ? 12.443 -2.594 -22.127 1.00 91.19 85 PRO A O 1
ATOM 664 N N . LYS A 1 86 ? 13.221 -0.584 -21.518 1.00 93.50 86 LYS A N 1
ATOM 665 C CA . LYS A 1 86 ? 14.403 -0.618 -22.401 1.00 93.50 86 LYS A CA 1
ATOM 666 C C . LYS A 1 86 ? 15.412 -1.704 -22.008 1.00 93.50 86 LYS A C 1
ATOM 668 O O . LYS A 1 86 ? 16.051 -2.289 -22.879 1.00 93.50 86 LYS A O 1
ATOM 673 N N . SER A 1 87 ? 15.572 -1.948 -20.708 1.00 91.62 87 SER A N 1
ATOM 674 C CA . SER A 1 87 ? 16.472 -2.977 -20.182 1.00 91.62 87 SER A CA 1
ATOM 675 C C . SER A 1 87 ? 15.889 -4.369 -20.405 1.00 91.62 87 SER A C 1
ATOM 677 O O . SER A 1 87 ? 16.613 -5.243 -20.866 1.00 91.62 87 SER A O 1
ATOM 679 N N . VAL A 1 88 ? 14.582 -4.544 -20.171 1.00 91.94 88 VAL A N 1
ATOM 680 C CA . VAL A 1 88 ? 13.868 -5.809 -20.419 1.00 91.94 88 VAL A CA 1
ATOM 681 C C . VAL A 1 88 ? 13.937 -6.200 -21.896 1.00 91.94 88 VAL A C 1
ATOM 683 O O . VAL A 1 88 ? 14.328 -7.312 -22.222 1.00 91.94 88 VAL A O 1
ATOM 686 N N . ALA A 1 89 ? 13.674 -5.267 -22.816 1.00 91.00 89 ALA A N 1
ATOM 687 C CA . ALA A 1 89 ? 13.780 -5.546 -24.251 1.00 91.00 89 ALA A CA 1
ATOM 688 C C . ALA A 1 89 ? 15.203 -5.952 -24.681 1.00 91.00 89 ALA A C 1
ATOM 690 O O . ALA A 1 89 ? 15.377 -6.698 -25.644 1.00 91.00 89 ALA A O 1
ATOM 691 N N . ARG A 1 90 ? 16.236 -5.461 -23.983 1.00 91.56 90 ARG A N 1
ATOM 692 C CA . ARG A 1 90 ? 17.627 -5.853 -24.232 1.00 91.56 90 ARG A CA 1
ATOM 693 C C . ARG A 1 90 ? 17.915 -7.255 -23.699 1.00 91.56 90 ARG A C 1
ATOM 695 O O . ARG A 1 90 ? 18.512 -8.037 -24.431 1.00 91.56 90 ARG A O 1
ATOM 702 N N . THR A 1 91 ? 17.498 -7.577 -22.473 1.00 90.94 91 THR A N 1
ATOM 703 C CA . THR A 1 91 ? 17.693 -8.915 -21.893 1.00 90.94 91 THR A CA 1
ATOM 704 C C . THR A 1 91 ? 16.951 -9.974 -22.692 1.00 90.94 91 THR A C 1
ATOM 706 O O . THR A 1 91 ? 17.568 -10.967 -23.046 1.00 90.94 91 THR A O 1
ATOM 709 N N . THR A 1 92 ? 15.709 -9.722 -23.117 1.00 91.50 92 THR A N 1
ATOM 710 C CA . THR A 1 92 ? 14.951 -10.671 -23.950 1.00 91.50 92 THR A CA 1
ATOM 711 C C . THR A 1 92 ? 15.648 -10.950 -25.284 1.00 91.50 92 THR A C 1
ATOM 713 O O . THR A 1 92 ? 15.798 -12.104 -25.671 1.00 91.50 92 THR A O 1
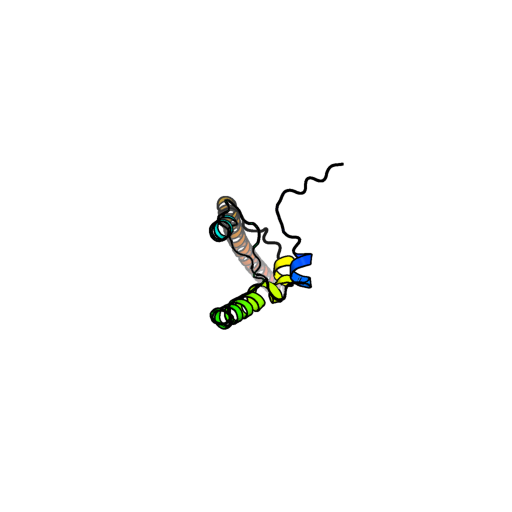ATOM 716 N N . LYS A 1 93 ? 16.170 -9.920 -25.969 1.00 93.62 93 LYS A N 1
ATOM 717 C CA . LYS A 1 93 ? 16.941 -10.119 -27.212 1.00 93.62 93 LYS A CA 1
ATOM 718 C C . LYS A 1 93 ? 18.203 -10.952 -26.986 1.00 93.62 93 LYS A C 1
ATOM 720 O O . LYS A 1 93 ? 18.528 -11.805 -27.809 1.00 93.62 93 LYS A O 1
ATOM 725 N N . LEU A 1 94 ? 18.916 -10.697 -25.890 1.00 90.75 94 LEU A N 1
ATOM 726 C CA . LEU A 1 94 ? 20.115 -11.454 -25.531 1.00 90.75 94 LEU A CA 1
ATOM 727 C C . LEU A 1 94 ? 19.770 -12.907 -25.171 1.00 90.75 94 LEU A C 1
ATOM 729 O O . LEU A 1 94 ? 20.448 -13.818 -25.630 1.00 90.75 94 LEU A O 1
ATOM 733 N N . GLU A 1 95 ? 18.696 -13.140 -24.421 1.00 90.81 95 GLU A N 1
ATOM 734 C CA . GLU A 1 95 ? 18.201 -14.475 -24.063 1.00 90.81 95 GLU A CA 1
ATOM 735 C C . GLU A 1 95 ? 17.780 -15.278 -25.298 1.00 90.81 95 GLU A C 1
ATOM 737 O O . GLU A 1 95 ? 18.144 -16.446 -25.427 1.00 90.81 95 GLU A O 1
ATOM 742 N N . GLU A 1 96 ? 17.095 -14.653 -26.259 1.00 91.25 96 GLU A N 1
ATOM 743 C CA . GLU A 1 96 ? 16.740 -15.289 -27.531 1.00 91.25 96 GLU A CA 1
ATOM 744 C C . GLU A 1 96 ? 17.975 -15.679 -28.352 1.00 91.25 96 GLU A C 1
ATOM 746 O O . GLU A 1 96 ? 18.014 -16.750 -28.965 1.00 91.25 96 GLU A O 1
ATOM 751 N N . GLN A 1 97 ? 18.995 -14.819 -28.383 1.00 90.56 97 GLN A N 1
ATOM 752 C CA . GLN A 1 97 ? 20.254 -15.101 -29.074 1.00 90.56 97 GLN A CA 1
ATOM 753 C C . GLN A 1 97 ? 21.028 -16.233 -28.394 1.00 90.56 97 GLN A C 1
ATOM 755 O O . GLN A 1 97 ? 21.497 -17.147 -29.074 1.00 90.56 97 GLN A O 1
ATOM 760 N N . LEU A 1 98 ? 21.109 -16.218 -27.062 1.00 90.12 98 LEU A N 1
ATOM 761 C CA . LEU A 1 98 ? 21.738 -17.278 -26.276 1.00 90.12 98 LEU A CA 1
ATOM 762 C C . LEU A 1 98 ? 20.995 -18.611 -26.433 1.00 90.12 98 LEU A C 1
ATOM 764 O O . LEU A 1 98 ? 21.637 -19.644 -26.610 1.00 90.12 98 LEU A O 1
ATOM 768 N N . GLY A 1 99 ? 19.659 -18.599 -26.456 1.00 85.94 99 GLY A N 1
ATOM 769 C CA . GLY A 1 99 ? 18.841 -19.791 -26.689 1.00 85.94 99 GLY A CA 1
ATOM 770 C C . GLY A 1 99 ? 19.089 -20.414 -28.065 1.00 85.94 99 GLY A C 1
ATOM 771 O O . GLY A 1 99 ? 19.281 -21.627 -28.176 1.00 85.94 99 GLY A O 1
ATOM 772 N N .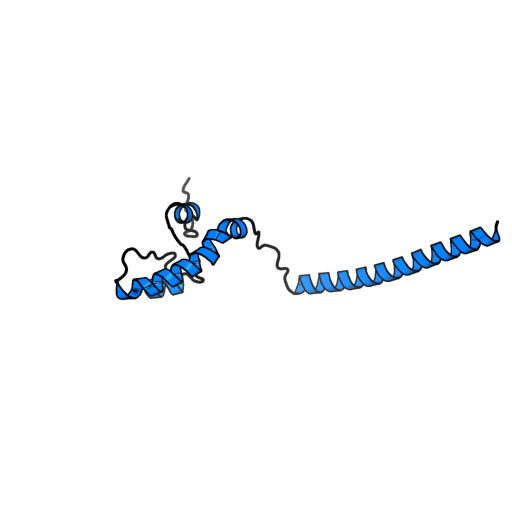 LYS A 1 100 ? 19.179 -19.583 -29.113 1.00 86.88 100 LYS A N 1
ATOM 773 C CA . LYS A 1 100 ? 19.526 -20.029 -30.475 1.00 86.88 100 LYS A CA 1
ATOM 774 C C . LYS A 1 100 ? 20.942 -20.611 -30.532 1.00 86.88 100 LYS A C 1
ATOM 776 O O . LYS A 1 100 ? 21.136 -21.689 -31.093 1.00 86.88 100 LYS A O 1
ATOM 781 N N . ALA A 1 101 ? 21.917 -19.946 -29.912 1.00 80.06 101 ALA A N 1
ATOM 782 C CA . ALA A 1 101 ? 23.300 -20.418 -29.863 1.00 80.06 101 ALA A CA 1
ATOM 783 C C . ALA A 1 101 ? 23.439 -21.747 -29.096 1.00 80.06 101 ALA A C 1
ATOM 785 O O . ALA A 1 101 ? 24.118 -22.664 -29.562 1.00 80.06 101 ALA A O 1
ATOM 786 N N . TYR A 1 102 ? 22.747 -21.894 -27.962 1.00 76.81 102 TYR A N 1
ATOM 787 C CA . TYR A 1 102 ? 22.744 -23.124 -27.169 1.00 76.81 102 TYR A CA 1
ATOM 788 C C . TYR A 1 102 ? 22.116 -24.303 -27.927 1.00 76.81 102 TYR A C 1
ATOM 790 O O . TYR A 1 102 ? 22.655 -25.413 -27.913 1.00 76.81 102 TYR A O 1
ATOM 798 N N . ALA A 1 103 ? 21.019 -24.072 -28.657 1.00 82.06 103 ALA A N 1
ATOM 799 C CA . ALA A 1 103 ? 20.381 -25.100 -29.476 1.00 82.06 103 ALA A CA 1
ATOM 800 C C . ALA A 1 103 ? 21.327 -25.636 -30.566 1.00 82.06 103 ALA A C 1
ATOM 802 O O . ALA A 1 103 ? 21.467 -26.855 -30.710 1.00 82.06 103 ALA A O 1
ATOM 803 N N . VAL A 1 104 ? 22.035 -24.745 -31.267 1.00 83.88 104 VAL A N 1
ATOM 804 C CA . VAL A 1 104 ? 23.025 -25.113 -32.295 1.00 83.88 104 VAL A CA 1
ATOM 805 C C . VAL A 1 104 ? 24.228 -25.835 -31.680 1.00 83.88 104 VAL A C 1
ATOM 807 O O . VAL A 1 104 ? 24.643 -26.878 -32.178 1.00 83.88 104 VAL A O 1
ATOM 810 N N . ALA A 1 105 ? 24.759 -25.359 -30.554 1.00 79.56 105 ALA A N 1
ATOM 811 C CA . ALA A 1 105 ? 25.857 -26.043 -29.869 1.00 79.56 105 ALA A CA 1
ATOM 812 C C . ALA A 1 105 ? 25.461 -27.466 -29.423 1.00 79.56 105 ALA A C 1
ATOM 814 O O . ALA A 1 105 ? 26.239 -28.414 -29.561 1.00 79.56 105 ALA A O 1
ATOM 815 N N . SER A 1 106 ? 24.222 -27.645 -28.951 1.00 75.31 106 SER A N 1
ATOM 816 C CA . SER A 1 106 ? 23.708 -28.954 -28.537 1.00 75.31 106 SER A CA 1
ATOM 817 C C . SER A 1 106 ? 23.554 -29.936 -29.706 1.00 75.31 106 SER A C 1
ATOM 819 O O . SER A 1 106 ? 23.786 -31.136 -29.531 1.00 75.31 106 SER A O 1
ATOM 821 N N . SER A 1 107 ? 23.185 -29.461 -30.902 1.00 77.06 107 SER A N 1
ATOM 822 C CA . SER A 1 107 ? 23.058 -30.312 -32.090 1.00 77.06 107 SER A CA 1
ATOM 823 C C . SER A 1 107 ? 24.430 -30.720 -32.629 1.00 77.06 107 SER A C 1
ATOM 825 O O . SER A 1 107 ? 24.631 -31.896 -32.937 1.00 77.06 107 SER A O 1
ATOM 827 N N . VAL A 1 108 ? 25.405 -29.805 -32.629 1.00 80.06 108 VAL A N 1
ATOM 828 C CA . VAL A 1 108 ? 26.798 -30.092 -33.007 1.00 80.06 108 VAL A CA 1
ATOM 829 C C . VAL A 1 108 ? 27.422 -31.120 -32.061 1.00 80.06 108 VAL A C 1
ATOM 831 O O . VAL A 1 108 ? 28.006 -32.094 -32.530 1.00 80.06 108 VAL A O 1
ATOM 834 N N . HIS A 1 109 ? 27.230 -30.982 -30.743 1.00 76.06 109 HIS A N 1
ATOM 835 C CA . HIS A 1 109 ? 27.742 -31.941 -29.750 1.00 76.06 109 HIS A CA 1
ATOM 836 C C . HIS A 1 109 ? 27.153 -33.352 -29.894 1.00 76.06 109 HIS A C 1
ATOM 838 O O . HIS A 1 109 ? 27.857 -34.355 -29.756 1.00 76.06 109 HIS A O 1
ATOM 844 N N . LYS A 1 110 ? 25.852 -33.460 -30.195 1.00 78.38 110 LYS A N 1
ATOM 845 C CA . LYS A 1 110 ? 25.217 -34.759 -30.482 1.00 78.38 110 LYS A CA 1
ATOM 846 C C . LYS A 1 110 ? 25.789 -35.377 -31.759 1.00 78.38 110 LYS A C 1
ATOM 848 O O . LYS A 1 110 ? 26.059 -36.579 -31.793 1.00 78.38 110 LYS A O 1
ATOM 853 N N . ASN A 1 111 ? 26.011 -34.558 -32.785 1.00 82.19 111 ASN A N 1
ATOM 854 C CA . ASN A 1 111 ? 26.512 -35.020 -34.073 1.00 82.19 111 ASN A CA 1
ATOM 855 C C . ASN A 1 111 ? 27.978 -35.491 -33.984 1.00 82.19 111 ASN A C 1
ATOM 857 O O . ASN A 1 111 ? 28.313 -36.572 -34.467 1.00 82.19 111 ASN A O 1
ATOM 861 N N . THR A 1 112 ? 28.844 -34.767 -33.269 1.00 79.31 112 THR A N 1
ATOM 862 C CA . THR A 1 112 ? 30.247 -35.166 -33.055 1.00 79.31 112 THR A CA 1
ATOM 863 C C . THR A 1 112 ? 30.376 -36.448 -32.230 1.00 79.31 112 THR A C 1
ATOM 865 O O . THR A 1 112 ? 31.145 -37.334 -32.607 1.00 79.31 112 THR A O 1
ATOM 868 N N . LYS A 1 113 ? 29.584 -36.619 -31.160 1.00 79.25 113 LYS A N 1
ATOM 869 C CA . LYS A 1 113 ? 29.533 -37.885 -30.401 1.00 79.25 113 LYS A CA 1
ATOM 870 C C . LYS A 1 113 ? 29.086 -39.065 -31.265 1.00 79.25 113 LYS A C 1
ATOM 872 O O . LYS A 1 113 ? 29.676 -40.143 -31.177 1.00 79.25 113 LYS A O 1
ATOM 877 N N . CYS A 1 114 ? 28.076 -38.862 -32.113 1.00 72.62 114 CYS A N 1
ATOM 878 C CA . CYS A 1 114 ? 27.598 -39.883 -33.045 1.00 72.62 114 CYS A CA 1
ATOM 879 C C . CYS A 1 114 ? 28.700 -40.298 -34.034 1.00 72.62 114 CYS A C 1
ATOM 881 O O . CYS A 1 114 ? 28.965 -41.489 -34.205 1.00 72.62 114 CYS A O 1
ATOM 883 N N . LEU A 1 115 ? 29.402 -39.328 -34.626 1.00 78.19 115 LEU A N 1
ATOM 884 C CA . LEU A 1 115 ? 30.504 -39.585 -35.557 1.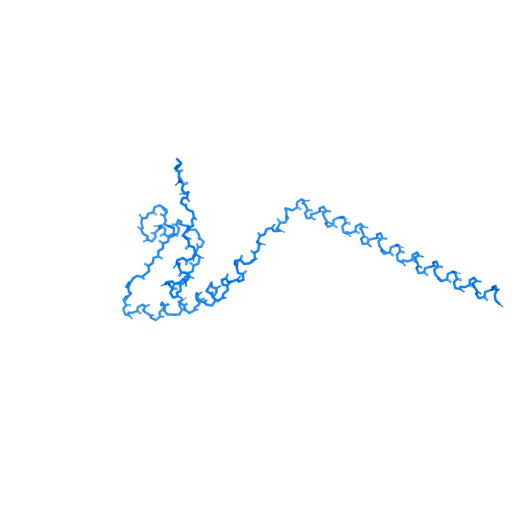00 78.19 115 LEU A CA 1
ATOM 885 C C . LEU A 1 115 ? 31.684 -40.303 -34.888 1.00 78.19 115 LEU A C 1
ATOM 887 O O . LEU A 1 115 ? 32.225 -41.248 -35.460 1.00 78.19 115 LEU A O 1
ATOM 891 N N . LEU A 1 116 ? 32.056 -39.914 -33.665 1.00 78.12 116 LEU A N 1
ATOM 892 C CA . LEU A 1 116 ? 33.108 -40.584 -32.891 1.00 78.12 116 LEU A CA 1
ATOM 893 C C . LEU A 1 116 ? 32.735 -42.030 -32.541 1.00 78.12 116 LEU A C 1
ATOM 895 O O . LEU A 1 116 ? 33.579 -42.918 -32.639 1.00 78.12 116 LEU A O 1
ATOM 899 N N . SER A 1 117 ? 31.474 -42.286 -32.179 1.00 81.31 117 SER A N 1
ATOM 900 C CA . SER A 1 117 ? 30.978 -43.645 -31.932 1.00 81.31 117 SER A CA 1
ATOM 901 C C . SER A 1 117 ? 31.032 -44.508 -33.196 1.00 81.31 117 SER A C 1
ATOM 903 O O . SER A 1 117 ? 31.516 -45.637 -33.141 1.00 81.31 117 SER A O 1
ATOM 905 N N . LYS A 1 118 ? 30.610 -43.969 -34.349 1.00 83.38 118 LYS A N 1
ATOM 906 C CA . LYS A 1 118 ? 30.692 -44.671 -35.640 1.00 83.38 118 LYS A CA 1
ATOM 907 C C . LYS A 1 118 ? 32.136 -44.979 -36.036 1.00 83.38 118 LYS A C 1
ATOM 909 O O . LYS A 1 118 ? 32.423 -46.103 -36.423 1.00 83.38 118 LYS A O 1
ATOM 914 N N . ARG A 1 119 ? 33.058 -44.022 -35.881 1.00 82.62 119 ARG A N 1
ATOM 915 C CA . ARG A 1 119 ? 34.487 -44.226 -36.178 1.00 82.62 119 ARG A CA 1
ATOM 916 C C . ARG A 1 119 ? 35.124 -45.303 -35.297 1.00 82.62 119 ARG A C 1
ATOM 918 O O . ARG A 1 119 ? 35.840 -46.144 -35.820 1.00 82.62 119 ARG A O 1
ATOM 925 N N . LYS A 1 120 ? 34.821 -45.331 -33.993 1.00 85.44 120 LYS A N 1
ATOM 926 C CA . LYS A 1 120 ? 35.312 -46.383 -33.082 1.00 85.44 120 LYS A CA 1
ATOM 927 C C . LYS A 1 120 ? 34.835 -47.787 -33.467 1.00 85.44 120 LYS A C 1
ATOM 929 O O . LYS A 1 120 ? 35.573 -48.730 -33.245 1.00 85.44 120 LYS A O 1
ATOM 934 N N . LYS A 1 121 ? 33.634 -47.920 -34.042 1.00 79.44 121 LYS A N 1
ATOM 935 C CA . LYS A 1 121 ? 33.102 -49.208 -34.525 1.00 79.44 121 LYS A CA 1
ATOM 936 C C . LYS A 1 121 ? 33.737 -49.697 -35.827 1.00 79.44 121 LYS A C 1
ATOM 938 O O . LYS A 1 121 ? 33.672 -50.881 -36.094 1.00 79.44 121 LYS A O 1
ATOM 943 N N . ILE A 1 122 ? 34.264 -48.794 -36.654 1.00 78.75 122 ILE A N 1
ATOM 944 C CA . ILE A 1 122 ? 34.931 -49.150 -37.919 1.00 78.75 122 ILE A CA 1
ATOM 945 C C . ILE A 1 122 ? 36.387 -49.574 -37.670 1.00 78.75 122 ILE A C 1
ATOM 947 O O . ILE A 1 122 ? 36.938 -50.357 -38.430 1.00 78.75 122 ILE A O 1
ATOM 951 N N . LEU A 1 123 ? 37.015 -49.019 -36.629 1.00 75.12 123 LEU A N 1
ATOM 952 C CA . LEU A 1 123 ? 38.419 -49.256 -36.272 1.00 75.12 123 LEU A CA 1
ATOM 953 C C . LEU A 1 123 ? 38.620 -50.396 -35.253 1.00 75.12 123 LEU A C 1
ATOM 955 O O . LEU A 1 123 ? 39.746 -50.590 -34.801 1.00 75.12 123 LEU A O 1
ATOM 959 N N . ALA A 1 124 ? 37.549 -51.089 -34.860 1.00 66.50 124 ALA A N 1
ATOM 960 C CA . ALA A 1 124 ? 37.553 -52.253 -33.971 1.00 66.50 124 ALA A CA 1
ATOM 961 C C . ALA A 1 124 ? 37.148 -53.492 -34.771 1.00 66.50 124 ALA A C 1
ATOM 963 O O . ALA A 1 124 ? 37.723 -54.565 -34.498 1.00 66.50 124 ALA A O 1
#

Radius of gyration: 30.0 Å; chains: 1; bounding box: 62×71×59 Å

Sequence (124 aa):
MTWTTPAGRLPACLVWKMADRYSMIKGKVKLGRLVHRKNCPTVAFTQVNSQDKGDLADLAETVGTNDNDRHYEICRRCRGSVLGPKSVARTTKLEEQLGKAYAVASSVHKNTKCLLSKRKKILA

Secondary structure (DSSP, 8-state):
------S----HHHHHHH-S-----S-HHHHHHHTTSS--S--------TTTHHHHHHHHHHHIIIIITTHHHHHH--------HHHHHHHHHHHHHHHHHHHHHHHHHHHHHHHHHHHHHH--

InterPro domains:
  IPR001921 Large ribosomal subunit protein eL8, eukaryota [PR00882] (34-58)
  IPR001921 Large ribosomal subunit protein eL8, eukaryota [PR00882] (66-86)
  IPR029064 Ribosomal protein eL30-like superfamily [G3DSA:3.30.1330.30] (10-101)
  IPR029064 Ribosomal protein eL30-like superfamily [SSF55315] (16-66)